Protein AF-A0A6I1HWB6-F1 (afdb_monomer)

Mean predicted aligned error: 15.21 Å

Secondary structure (DSSP, 8-state):
-----HHHHHHHHHHHHHHHHHHHHHHHHHHHHHHHHHH---HHHHHHHHHHHHHHHHHHHHHHHHHHHHHHTSPTT-HHHHHHHHHHHHHHHHHHHHT-

Structure (mmCIF, N/CA/C/O backbone):
data_AF-A0A6I1HWB6-F1
#
_entry.id   AF-A0A6I1HWB6-F1
#
loop_
_atom_site.group_PDB
_atom_site.id
_atom_site.type_symbol
_atom_site.label_atom_id
_atom_site.label_alt_id
_atom_site.label_comp_id
_atom_site.label_asym_id
_atom_site.label_entity_id
_atom_site.label_seq_id
_atom_site.pdbx_PDB_ins_code
_atom_site.Cartn_x
_atom_site.Cartn_y
_atom_site.Cartn_z
_atom_site.occupancy
_atom_site.B_iso_or_equiv
_atom_site.auth_seq_id
_atom_site.auth_comp_id
_atom_site.auth_asym_id
_atom_site.auth_atom_id
_atom_site.pdbx_PDB_model_num
ATOM 1 N N . MET A 1 1 ? 29.291 5.427 -72.054 1.00 41.81 1 MET A N 1
ATOM 2 C CA . MET A 1 1 ? 28.868 4.620 -70.891 1.00 41.81 1 MET A CA 1
ATOM 3 C C . MET A 1 1 ? 30.054 4.559 -69.955 1.00 41.81 1 MET A C 1
ATOM 5 O O . MET A 1 1 ? 31.036 3.922 -70.295 1.00 41.81 1 MET A O 1
ATOM 9 N N . SER A 1 2 ? 30.034 5.340 -68.877 1.00 47.38 2 SER A N 1
ATOM 10 C CA . SER A 1 2 ? 31.156 5.409 -67.939 1.00 47.38 2 SER A CA 1
ATOM 11 C C . SER A 1 2 ? 31.092 4.201 -67.013 1.00 47.38 2 SER A C 1
ATOM 13 O O . SER A 1 2 ? 30.152 4.088 -66.224 1.00 47.38 2 SER A O 1
ATOM 15 N N . ASP A 1 3 ? 32.060 3.295 -67.138 1.00 49.94 3 ASP A N 1
ATOM 16 C CA . ASP A 1 3 ? 32.247 2.186 -66.209 1.00 49.94 3 ASP A CA 1
ATOM 17 C C . ASP A 1 3 ? 32.510 2.745 -64.810 1.00 49.94 3 ASP A C 1
ATOM 19 O O . ASP A 1 3 ? 33.585 3.253 -64.495 1.00 49.94 3 ASP A O 1
ATOM 23 N N . ILE A 1 4 ? 31.482 2.696 -63.963 1.00 56.41 4 ILE A N 1
ATOM 24 C CA . ILE A 1 4 ? 31.614 2.979 -62.537 1.00 56.41 4 ILE A CA 1
ATOM 25 C C . ILE A 1 4 ? 32.426 1.825 -61.952 1.00 56.41 4 ILE A C 1
ATOM 27 O O . ILE A 1 4 ? 31.882 0.741 -61.705 1.00 56.41 4 ILE A O 1
ATOM 31 N N . SER A 1 5 ? 33.723 2.075 -61.772 1.00 59.16 5 SER A N 1
ATOM 32 C CA . SER A 1 5 ? 34.703 1.175 -61.174 1.00 59.16 5 SER A CA 1
ATOM 33 C C . SER A 1 5 ? 34.144 0.489 -59.924 1.00 59.16 5 SER A C 1
ATOM 35 O O . SER A 1 5 ? 33.640 1.136 -59.007 1.00 59.16 5 SER A O 1
ATOM 37 N N . ALA A 1 6 ? 34.267 -0.841 -59.871 1.00 58.34 6 ALA A N 1
ATOM 38 C CA . ALA A 1 6 ? 33.902 -1.693 -58.734 1.00 58.34 6 ALA A CA 1
ATOM 39 C C . ALA A 1 6 ? 34.244 -1.133 -57.325 1.00 58.34 6 ALA A C 1
ATOM 41 O O . ALA A 1 6 ? 33.394 -1.262 -56.436 1.00 58.34 6 ALA A O 1
ATOM 42 N N . PRO A 1 7 ? 35.397 -0.463 -57.084 1.00 57.38 7 PRO A N 1
ATOM 43 C CA . PRO A 1 7 ? 35.691 0.164 -55.788 1.00 57.38 7 PRO A CA 1
ATOM 44 C C . PRO A 1 7 ? 34.703 1.264 -55.365 1.00 57.38 7 PRO A C 1
ATOM 46 O O . PRO A 1 7 ? 34.400 1.383 -54.177 1.00 57.38 7 PRO A O 1
ATOM 49 N N . ASP A 1 8 ? 34.142 2.032 -56.304 1.00 61.69 8 ASP A N 1
ATOM 50 C CA . ASP A 1 8 ? 33.165 3.083 -55.989 1.00 61.69 8 ASP A CA 1
ATOM 51 C C . ASP A 1 8 ? 31.803 2.512 -55.573 1.00 61.69 8 ASP A C 1
ATOM 53 O O . ASP A 1 8 ? 31.093 3.128 -54.773 1.00 61.69 8 ASP A O 1
ATOM 57 N N . ARG A 1 9 ? 31.433 1.315 -56.056 1.00 60.88 9 ARG A N 1
ATOM 58 C CA . ARG A 1 9 ? 30.222 0.613 -55.594 1.00 60.88 9 ARG A CA 1
ATOM 59 C C . ARG A 1 9 ? 30.387 0.081 -54.180 1.00 60.88 9 ARG A C 1
ATOM 61 O O . ARG A 1 9 ? 29.510 0.337 -53.363 1.00 60.88 9 ARG A O 1
ATOM 68 N N . ALA A 1 10 ? 31.507 -0.579 -53.876 1.00 62.91 10 ALA A N 1
ATOM 69 C CA . ALA A 1 10 ? 31.776 -1.125 -52.544 1.00 62.91 10 ALA A CA 1
ATOM 70 C C . ALA A 1 10 ? 31.803 -0.024 -51.467 1.00 62.91 10 ALA A C 1
ATOM 72 O O . ALA A 1 10 ? 31.206 -0.171 -50.401 1.00 62.91 10 ALA A O 1
ATOM 73 N N . LYS A 1 11 ? 32.406 1.131 -51.782 1.00 65.69 11 LYS A N 1
ATOM 74 C CA . LYS A 1 11 ? 32.455 2.289 -50.880 1.00 65.69 11 LYS A CA 1
ATOM 75 C C . LYS A 1 11 ? 31.071 2.904 -50.639 1.00 65.69 11 LYS A C 1
ATOM 77 O O . LYS A 1 11 ? 30.745 3.252 -49.507 1.00 65.69 11 LYS A O 1
ATOM 82 N N . ARG A 1 12 ? 30.226 2.994 -51.675 1.00 68.31 12 ARG A N 1
ATOM 83 C CA . ARG A 1 12 ? 28.827 3.452 -51.546 1.00 68.31 12 ARG A CA 1
ATOM 84 C C . ARG A 1 12 ? 27.943 2.443 -50.816 1.00 68.31 12 ARG A C 1
ATOM 86 O O . ARG A 1 12 ? 27.037 2.861 -50.102 1.00 68.31 12 ARG A O 1
ATOM 93 N N . GLN A 1 13 ? 28.203 1.146 -50.972 1.00 72.38 13 GLN A N 1
ATOM 94 C CA . GLN A 1 13 ? 27.500 0.086 -50.248 1.00 72.38 13 GLN A CA 1
ATOM 95 C C . GLN A 1 13 ? 27.804 0.152 -48.751 1.00 72.38 13 GLN A C 1
ATOM 97 O O . GLN A 1 13 ? 26.867 0.251 -47.967 1.00 72.38 13 GLN A O 1
ATOM 102 N N . GLY A 1 14 ? 29.084 0.233 -48.369 1.00 74.94 14 GLY A N 1
ATOM 103 C CA . GLY A 1 14 ? 29.480 0.381 -46.965 1.00 74.94 14 GLY A CA 1
ATOM 104 C C . GLY A 1 14 ? 28.965 1.677 -46.330 1.00 74.94 14 GLY A C 1
ATOM 105 O O . GLY A 1 14 ? 28.506 1.667 -45.191 1.00 74.94 14 GLY A O 1
ATOM 106 N N . LEU A 1 15 ? 28.953 2.788 -47.080 1.00 79.00 15 LEU A N 1
ATOM 107 C CA . LEU A 1 15 ? 28.386 4.052 -46.598 1.00 79.00 15 LEU A CA 1
ATOM 108 C C . LEU A 1 15 ? 26.871 3.948 -46.363 1.00 79.00 15 LEU A C 1
ATOM 110 O O . LEU A 1 15 ? 26.358 4.452 -45.369 1.00 79.00 15 LEU A O 1
ATOM 114 N N . ARG A 1 16 ? 26.150 3.287 -47.274 1.00 79.00 16 ARG A N 1
ATOM 115 C CA . ARG A 1 16 ? 24.695 3.113 -47.197 1.00 79.00 16 ARG A CA 1
ATOM 116 C C . ARG A 1 16 ? 24.292 2.153 -46.081 1.00 79.00 16 ARG A C 1
ATOM 118 O O . ARG A 1 16 ? 23.295 2.396 -45.411 1.00 79.00 16 ARG A O 1
ATOM 125 N N . GLU A 1 17 ? 25.069 1.100 -45.869 1.00 82.56 17 GLU A N 1
ATOM 126 C CA . GLU A 1 17 ? 24.867 0.144 -44.783 1.00 82.56 17 GLU A CA 1
ATOM 127 C C . GLU A 1 17 ? 25.152 0.786 -43.420 1.00 82.56 17 GLU A C 1
ATOM 129 O O . GLU A 1 17 ? 24.325 0.696 -42.516 1.00 82.56 17 GLU A O 1
ATOM 134 N N . GLY A 1 18 ? 26.243 1.551 -43.302 1.00 86.94 18 GLY A N 1
ATOM 135 C CA . GLY A 1 18 ? 26.528 2.344 -42.105 1.00 86.94 18 GLY A CA 1
ATOM 136 C C . GLY A 1 18 ? 25.433 3.370 -41.802 1.00 86.94 18 GLY A C 1
ATOM 137 O O . GLY A 1 18 ? 24.993 3.484 -40.659 1.00 86.94 18 GLY A O 1
ATOM 138 N N . LEU A 1 19 ? 24.933 4.072 -42.826 1.00 90.69 19 LEU A N 1
ATOM 139 C CA . LEU A 1 19 ? 23.829 5.025 -42.675 1.00 90.69 19 LEU A CA 1
ATOM 140 C C . LEU A 1 19 ? 22.536 4.333 -42.215 1.00 90.69 19 LEU A C 1
ATOM 142 O O . LEU A 1 19 ? 21.814 4.874 -41.381 1.00 90.69 19 LEU A O 1
ATOM 146 N N . PHE A 1 20 ? 22.256 3.136 -42.739 1.00 92.19 20 PHE A N 1
ATOM 147 C CA . PHE A 1 20 ? 21.092 2.345 -42.351 1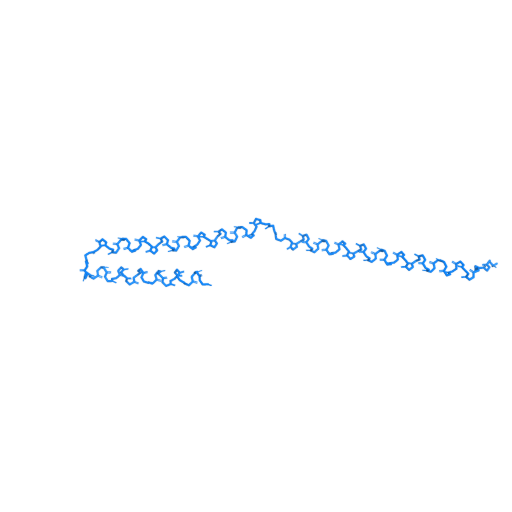.00 92.19 20 PHE A CA 1
ATOM 148 C C . PHE A 1 20 ? 21.160 1.940 -40.876 1.00 92.19 20 PHE A C 1
ATOM 150 O O . PHE A 1 20 ? 20.199 2.166 -40.145 1.00 92.19 20 PHE A O 1
ATOM 157 N N . TRP A 1 21 ? 22.307 1.435 -40.413 1.00 93.25 21 TRP A N 1
ATOM 158 C CA . TRP A 1 21 ? 22.518 1.106 -39.000 1.00 93.25 21 TRP A CA 1
ATOM 159 C C . TRP A 1 21 ? 22.409 2.326 -38.079 1.00 93.25 21 TRP A C 1
ATOM 161 O O . TRP A 1 21 ? 21.852 2.246 -36.987 1.00 93.25 21 TRP A O 1
ATOM 171 N N . LEU A 1 22 ? 22.897 3.484 -38.518 1.00 94.50 22 LEU A N 1
ATOM 172 C CA . LEU A 1 22 ? 22.830 4.711 -37.726 1.00 94.50 22 LEU A CA 1
ATOM 173 C C . LEU A 1 22 ? 21.384 5.223 -37.591 1.00 94.50 22 LEU A C 1
ATOM 175 O O . LEU A 1 22 ? 20.958 5.647 -36.512 1.00 94.50 22 LEU A O 1
ATOM 179 N N . LEU A 1 23 ? 20.601 5.115 -38.668 1.00 94.88 23 LEU A N 1
ATOM 180 C CA . LEU A 1 23 ? 19.168 5.407 -38.666 1.00 94.88 23 LEU A CA 1
ATOM 181 C C . LEU A 1 23 ? 18.388 4.448 -37.765 1.00 94.88 23 LEU A C 1
ATOM 183 O O . LEU A 1 23 ? 17.574 4.909 -36.966 1.00 94.88 23 LEU A O 1
ATOM 187 N N . THR A 1 24 ? 18.639 3.138 -37.843 1.00 94.62 24 THR A N 1
ATOM 188 C CA . THR A 1 24 ? 17.923 2.162 -37.006 1.00 94.62 24 THR A CA 1
ATOM 189 C C . THR A 1 24 ? 18.210 2.369 -35.524 1.00 94.62 24 THR A C 1
ATOM 191 O O . THR A 1 24 ? 17.271 2.345 -34.730 1.00 94.62 24 THR A O 1
ATOM 194 N N . ILE A 1 25 ? 19.460 2.661 -35.147 1.00 95.94 25 ILE A N 1
ATOM 195 C CA . ILE A 1 25 ? 19.820 2.993 -33.761 1.00 95.94 25 ILE A CA 1
ATOM 196 C C . ILE A 1 25 ? 19.067 4.241 -33.296 1.00 95.94 25 ILE A C 1
ATOM 198 O O . ILE A 1 25 ? 18.502 4.240 -32.208 1.00 95.94 25 ILE A O 1
ATOM 202 N N . THR A 1 26 ? 19.009 5.284 -34.125 1.00 95.69 26 THR A N 1
ATOM 203 C CA . THR A 1 26 ? 18.325 6.540 -33.777 1.00 95.69 26 THR A CA 1
ATOM 204 C C . THR A 1 26 ? 16.820 6.337 -33.588 1.00 95.69 26 THR A C 1
ATOM 206 O O . THR A 1 26 ? 16.227 6.848 -32.639 1.00 95.69 26 THR A O 1
ATOM 209 N N . VAL A 1 27 ? 16.183 5.554 -34.461 1.00 96.00 27 VAL A N 1
ATOM 210 C CA . VAL A 1 27 ? 14.761 5.216 -34.314 1.00 96.00 27 VAL A CA 1
ATOM 211 C C . VAL A 1 27 ? 14.540 4.374 -33.056 1.00 96.00 27 VAL A C 1
ATOM 213 O O . VAL A 1 27 ? 13.635 4.666 -32.276 1.00 96.00 27 VAL A O 1
ATOM 216 N N . ALA A 1 28 ? 15.386 3.371 -32.809 1.00 95.31 28 ALA A N 1
ATOM 217 C CA . ALA A 1 28 ? 15.282 2.512 -31.633 1.00 95.31 28 ALA A CA 1
ATOM 218 C C . ALA A 1 28 ? 15.447 3.296 -30.323 1.00 95.31 28 ALA A C 1
ATOM 220 O O . ALA A 1 28 ? 14.697 3.060 -29.373 1.00 95.31 28 ALA A O 1
ATOM 221 N N . THR A 1 29 ? 16.375 4.256 -30.265 1.00 95.00 29 THR A N 1
ATOM 222 C CA . THR A 1 29 ? 16.552 5.112 -29.086 1.00 95.00 29 THR A CA 1
ATOM 223 C C . THR A 1 29 ? 15.370 6.054 -28.891 1.00 95.00 29 THR A C 1
ATOM 225 O O . THR A 1 29 ? 14.907 6.178 -27.760 1.00 95.00 29 THR A O 1
ATOM 228 N N . MET A 1 30 ? 14.814 6.649 -29.955 1.00 94.56 30 MET A N 1
ATOM 229 C CA . MET A 1 30 ? 13.603 7.474 -29.841 1.00 94.56 30 MET A CA 1
ATOM 230 C C . MET A 1 30 ? 12.399 6.671 -29.347 1.00 94.56 30 MET A C 1
ATOM 232 O O . MET A 1 30 ? 11.694 7.133 -28.452 1.00 94.56 30 MET A O 1
ATOM 236 N N . VAL A 1 31 ? 12.173 5.468 -29.883 1.00 94.50 31 VAL A N 1
ATOM 237 C CA . VAL A 1 31 ? 11.071 4.594 -29.446 1.00 94.50 31 VAL A CA 1
ATOM 238 C C . VAL A 1 31 ? 11.265 4.172 -27.994 1.00 94.50 31 VAL A C 1
ATOM 240 O O . VAL A 1 31 ? 10.335 4.276 -27.198 1.00 94.50 31 VAL A O 1
ATOM 243 N N . SER A 1 32 ? 12.478 3.759 -27.623 1.00 91.25 32 SER A N 1
ATOM 244 C CA . SER A 1 32 ? 12.793 3.353 -26.249 1.00 91.25 32 SER A CA 1
ATOM 245 C C . SER A 1 32 ? 12.631 4.512 -25.265 1.00 91.25 32 SER A C 1
ATOM 247 O O . SER A 1 32 ? 12.067 4.333 -24.188 1.00 91.25 32 SER A O 1
ATOM 249 N N . PHE A 1 33 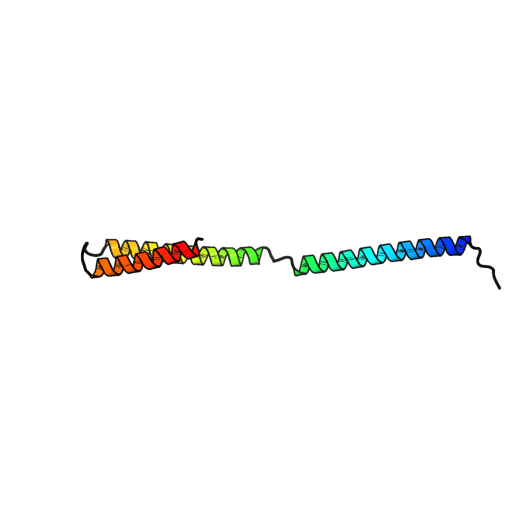? 13.078 5.714 -25.636 1.00 92.88 33 PHE A N 1
ATOM 250 C CA . PHE A 1 33 ? 12.917 6.913 -24.819 1.00 92.88 33 PHE A CA 1
ATOM 251 C C . PHE A 1 33 ? 11.451 7.332 -24.703 1.00 92.88 33 PHE A C 1
ATOM 253 O O . PHE A 1 33 ? 11.004 7.650 -23.607 1.00 92.88 33 PHE A O 1
ATOM 260 N N . GLY A 1 34 ? 10.689 7.297 -25.800 1.00 90.12 34 GLY A N 1
ATOM 261 C CA . GLY A 1 34 ? 9.256 7.591 -25.795 1.00 90.12 34 GLY A CA 1
ATOM 262 C C . GLY A 1 34 ? 8.473 6.606 -24.929 1.00 90.12 34 GLY A C 1
ATOM 263 O O . GLY A 1 34 ? 7.672 7.025 -24.097 1.00 90.12 34 GLY A O 1
ATOM 264 N N . TYR A 1 35 ? 8.769 5.311 -25.051 1.00 88.00 35 TYR A N 1
ATOM 265 C CA . TYR A 1 35 ? 8.204 4.269 -24.197 1.00 88.00 35 TYR A CA 1
ATOM 266 C C . TYR A 1 35 ? 8.552 4.510 -22.726 1.00 88.00 35 TYR A C 1
ATOM 268 O O . TYR A 1 35 ? 7.668 4.531 -21.872 1.00 88.00 35 TYR A O 1
ATOM 276 N N . TRP A 1 36 ? 9.824 4.772 -22.420 1.00 86.50 36 TRP A N 1
ATOM 277 C CA . TRP A 1 36 ? 10.241 5.088 -21.059 1.00 86.50 36 TRP A CA 1
ATOM 278 C C . TRP A 1 36 ? 9.544 6.340 -20.526 1.00 86.50 36 TRP A C 1
ATOM 280 O O . TRP A 1 36 ? 9.032 6.305 -19.418 1.00 86.50 36 TRP A O 1
ATOM 290 N N . ALA A 1 37 ? 9.458 7.419 -21.304 1.00 84.12 37 ALA A N 1
ATOM 291 C CA . ALA A 1 37 ? 8.808 8.661 -20.898 1.00 84.12 37 ALA A CA 1
ATOM 292 C C . ALA A 1 37 ? 7.300 8.485 -20.657 1.00 84.12 37 ALA A C 1
ATOM 294 O O . ALA A 1 37 ? 6.768 9.066 -19.715 1.00 84.12 37 ALA A O 1
ATOM 295 N N . MET A 1 38 ? 6.627 7.664 -21.468 1.00 80.19 38 MET A N 1
ATOM 296 C CA . MET A 1 38 ? 5.197 7.375 -21.334 1.00 80.19 38 MET A CA 1
ATOM 297 C C . MET A 1 38 ? 4.894 6.456 -20.143 1.00 80.19 38 MET A C 1
ATOM 299 O O . MET A 1 38 ? 3.885 6.638 -19.467 1.00 80.19 38 MET A O 1
ATOM 303 N N . HIS A 1 39 ? 5.774 5.491 -19.860 1.00 78.50 39 HIS A N 1
ATOM 304 C CA . HIS A 1 39 ? 5.615 4.539 -18.756 1.00 78.50 39 HIS A CA 1
ATOM 305 C C . HIS A 1 39 ? 6.312 4.959 -17.461 1.00 78.50 39 HIS A C 1
ATOM 307 O O . HIS A 1 39 ? 6.190 4.268 -16.446 1.00 78.50 39 HIS A O 1
ATOM 313 N N . ARG A 1 40 ? 7.024 6.089 -17.453 1.00 69.50 40 ARG A N 1
ATOM 314 C CA . ARG A 1 40 ? 7.560 6.669 -16.227 1.00 69.50 40 ARG A CA 1
ATOM 315 C C . ARG A 1 40 ? 6.380 7.185 -15.414 1.00 69.50 40 ARG A C 1
ATOM 317 O O . ARG A 1 40 ? 5.934 8.314 -15.600 1.00 69.50 40 ARG A O 1
ATOM 324 N N . GLN A 1 41 ? 5.873 6.347 -14.512 1.00 57.38 41 GLN A N 1
ATOM 325 C CA . GLN A 1 41 ? 4.944 6.801 -13.487 1.00 57.38 41 GLN A CA 1
ATOM 326 C C . GLN A 1 41 ? 5.577 8.020 -12.801 1.00 57.38 41 GLN A C 1
ATOM 328 O O . GLN A 1 41 ? 6.751 7.956 -12.409 1.00 57.38 41 GLN A O 1
ATOM 333 N N . PRO A 1 42 ? 4.868 9.156 -12.699 1.00 57.38 42 PRO A N 1
ATOM 334 C CA . PRO A 1 42 ? 5.410 10.288 -11.977 1.00 57.38 42 PRO A CA 1
ATOM 335 C C . PRO A 1 42 ? 5.627 9.838 -10.529 1.00 57.38 42 PRO A C 1
ATOM 337 O O . PRO A 1 42 ? 4.772 9.167 -9.955 1.00 57.38 42 PRO A O 1
ATOM 340 N N . ALA A 1 43 ? 6.761 10.197 -9.923 1.00 56.19 43 ALA A N 1
ATOM 341 C CA . ALA A 1 43 ? 7.073 9.828 -8.535 1.00 56.19 43 ALA A CA 1
ATOM 342 C C . ALA A 1 43 ? 5.960 10.247 -7.545 1.00 56.19 43 ALA A C 1
ATOM 344 O O . ALA A 1 43 ? 5.811 9.671 -6.469 1.00 56.19 43 ALA A O 1
ATOM 345 N N . SER A 1 44 ? 5.135 11.224 -7.932 1.00 55.97 44 SER A N 1
ATOM 346 C CA . SER A 1 44 ? 3.946 11.643 -7.199 1.00 55.97 44 SER A CA 1
ATOM 347 C C . SER A 1 44 ? 2.780 10.646 -7.246 1.00 55.97 44 SER A C 1
ATOM 349 O O . SER A 1 44 ? 2.032 10.621 -6.275 1.00 55.97 44 SER A O 1
ATOM 351 N N . ALA A 1 45 ? 2.627 9.821 -8.290 1.00 50.41 45 ALA A N 1
ATOM 352 C CA . AL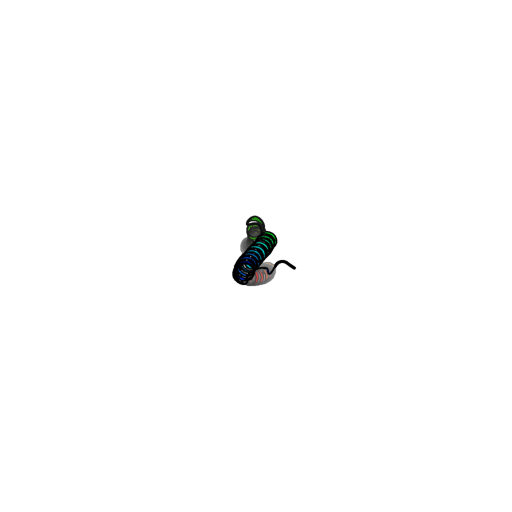A A 1 45 ? 1.556 8.820 -8.395 1.00 50.41 45 ALA A CA 1
ATOM 353 C C . ALA A 1 45 ? 1.776 7.639 -7.437 1.00 50.41 45 ALA A C 1
ATOM 355 O O . ALA A 1 45 ? 0.862 7.252 -6.714 1.00 50.41 45 ALA A O 1
ATOM 356 N N . GLN A 1 46 ? 3.020 7.157 -7.324 1.00 54.06 46 GLN A N 1
ATOM 357 C CA . GLN A 1 46 ? 3.382 6.215 -6.259 1.00 54.06 46 GLN A CA 1
ATOM 358 C C . GLN A 1 46 ? 3.154 6.833 -4.877 1.00 54.06 46 GLN A C 1
ATOM 360 O O . GLN A 1 46 ? 2.623 6.176 -3.989 1.00 54.06 46 GLN A O 1
ATOM 365 N N . SER A 1 47 ? 3.479 8.121 -4.701 1.00 59.72 47 SER A N 1
ATOM 366 C CA . SER A 1 47 ? 3.210 8.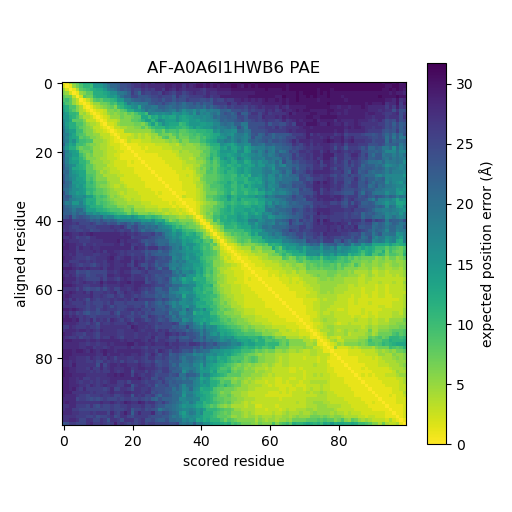807 -3.436 1.00 59.72 47 SER A CA 1
ATOM 367 C C . SER A 1 47 ? 1.716 8.975 -3.150 1.00 59.72 47 SER A C 1
ATOM 369 O O . SER A 1 47 ? 1.340 8.969 -1.985 1.00 59.72 47 SER A O 1
ATOM 371 N N . SER A 1 48 ? 0.858 9.135 -4.166 1.00 60.19 48 SER A N 1
ATOM 372 C CA . SER A 1 48 ? -0.584 9.297 -3.965 1.00 60.19 48 SER A CA 1
ATOM 373 C C . SER A 1 48 ? -1.254 7.976 -3.631 1.00 60.19 48 SER A C 1
ATOM 375 O O . SER A 1 48 ? -2.025 7.947 -2.683 1.00 60.19 48 SER A O 1
ATOM 377 N N . GLU A 1 49 ? -0.917 6.885 -4.323 1.00 61.12 49 GLU A N 1
ATOM 378 C CA . GLU A 1 49 ? -1.446 5.557 -3.984 1.00 61.12 49 GLU A CA 1
ATOM 379 C C . GLU A 1 49 ? -0.958 5.109 -2.604 1.00 61.12 49 GLU A C 1
ATOM 381 O O . GLU A 1 49 ? -1.740 4.626 -1.788 1.00 61.12 49 GLU A O 1
ATOM 386 N N . GLN A 1 50 ? 0.318 5.351 -2.290 1.00 63.97 50 GLN A N 1
ATOM 387 C CA . GLN A 1 50 ? 0.875 5.039 -0.978 1.00 63.97 50 GLN A CA 1
ATOM 388 C C . GLN A 1 50 ? 0.285 5.930 0.125 1.00 63.97 50 GLN A C 1
ATOM 390 O O . GLN A 1 50 ? 0.017 5.445 1.224 1.00 63.97 50 GLN A O 1
ATOM 395 N N . LYS A 1 51 ? 0.021 7.215 -0.159 1.00 67.69 51 LYS A N 1
ATO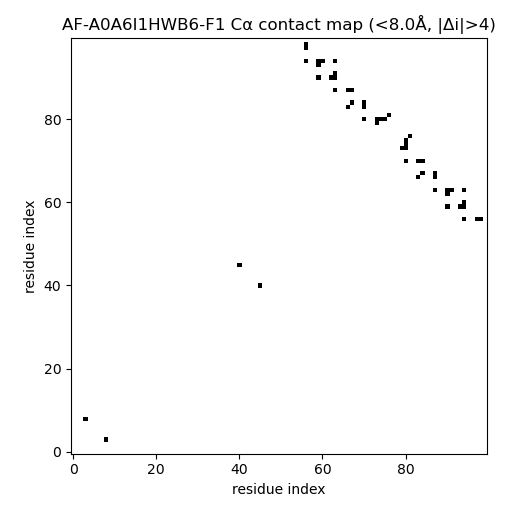M 396 C CA . LYS A 1 51 ? -0.703 8.100 0.765 1.00 67.69 51 LYS A CA 1
ATOM 397 C C . LYS A 1 51 ? -2.126 7.618 0.987 1.00 67.69 51 LYS A C 1
ATOM 399 O O . LYS A 1 51 ? -2.543 7.539 2.134 1.00 67.69 51 LYS A O 1
ATOM 404 N N . GLU A 1 52 ? -2.844 7.258 -0.069 1.00 74.44 52 GLU A N 1
ATOM 405 C CA . GLU A 1 52 ? -4.228 6.806 0.028 1.00 74.44 52 GLU A CA 1
ATOM 406 C C . GLU A 1 52 ? -4.334 5.475 0.790 1.00 74.44 52 GLU A C 1
ATOM 408 O O . GLU A 1 52 ? -5.213 5.322 1.638 1.00 74.44 52 GLU A O 1
ATOM 413 N N . ALA A 1 53 ? -3.399 4.546 0.564 1.00 74.94 53 ALA A N 1
ATOM 414 C CA . ALA A 1 53 ? -3.278 3.316 1.345 1.00 74.94 53 ALA A CA 1
ATOM 415 C C . ALA A 1 53 ? -2.980 3.615 2.824 1.00 74.94 53 ALA A C 1
ATOM 417 O O . ALA A 1 53 ? -3.692 3.133 3.702 1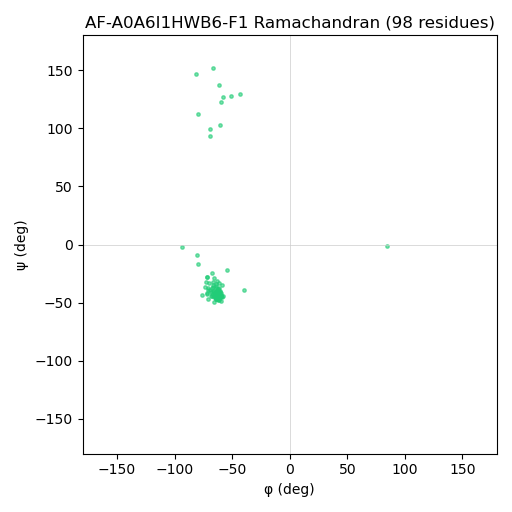.00 74.94 53 ALA A O 1
ATOM 418 N N . SER A 1 54 ? -2.006 4.488 3.107 1.00 77.38 54 SER A N 1
ATOM 419 C CA . SER A 1 54 ? -1.666 4.873 4.484 1.00 77.38 54 SER A CA 1
ATOM 420 C C . SER A 1 54 ? -2.806 5.608 5.200 1.00 77.38 54 SER A C 1
ATOM 422 O O . SER A 1 54 ? -3.010 5.432 6.399 1.00 77.38 54 SER A O 1
ATOM 424 N N . GLU A 1 55 ? -3.592 6.406 4.475 1.00 83.00 55 GLU A N 1
ATOM 425 C CA . GLU A 1 55 ? -4.743 7.119 5.021 1.00 83.00 55 GLU A CA 1
ATOM 426 C C . GLU A 1 55 ? -5.891 6.152 5.339 1.00 83.00 55 GLU A C 1
ATOM 428 O O . GLU A 1 55 ? -6.540 6.290 6.379 1.00 83.00 55 GLU A O 1
ATOM 433 N N . LYS A 1 56 ? -6.123 5.145 4.485 1.00 80.94 56 LYS A N 1
ATOM 434 C CA . LYS A 1 56 ? -7.094 4.069 4.737 1.00 80.94 56 LYS A CA 1
ATOM 435 C C . LYS A 1 56 ? -6.693 3.234 5.952 1.00 80.94 56 LYS A C 1
ATOM 437 O O . LYS A 1 56 ? -7.521 3.037 6.841 1.00 80.94 56 LYS A O 1
ATOM 442 N N . GLU A 1 57 ? -5.428 2.823 6.040 1.00 83.88 57 GLU A N 1
ATOM 443 C CA . GLU A 1 57 ? -4.898 2.110 7.208 1.00 83.88 57 GLU A CA 1
ATOM 444 C C . GLU A 1 57 ? -5.023 2.938 8.492 1.00 83.88 57 GLU A C 1
ATOM 446 O O . GLU A 1 57 ? -5.461 2.421 9.522 1.00 83.88 57 GLU A O 1
ATOM 451 N N . PHE A 1 58 ? -4.692 4.232 8.439 1.00 86.81 58 PHE A N 1
ATOM 452 C CA . PHE A 1 58 ? -4.800 5.127 9.590 1.00 86.81 58 PHE A CA 1
ATOM 453 C C . PHE A 1 58 ? -6.250 5.293 10.059 1.00 86.81 58 PHE A C 1
ATOM 455 O O . PHE A 1 58 ? -6.520 5.203 11.257 1.00 86.81 58 PHE A O 1
ATOM 462 N N . LYS A 1 59 ? -7.199 5.497 9.135 1.00 86.94 59 LYS A N 1
ATOM 463 C CA . LYS A 1 59 ? -8.631 5.612 9.462 1.00 86.94 59 LYS A CA 1
ATOM 464 C C . LYS A 1 59 ? -9.175 4.327 10.083 1.00 86.94 59 LYS A C 1
ATOM 466 O O . LYS A 1 59 ? -9.883 4.401 11.086 1.00 86.94 59 LYS A O 1
ATOM 471 N N . ALA A 1 60 ? -8.818 3.169 9.528 1.00 87.62 60 ALA A N 1
ATOM 472 C CA . ALA A 1 60 ? -9.230 1.872 10.059 1.00 87.62 60 ALA A CA 1
ATOM 473 C C . ALA A 1 60 ? -8.643 1.622 11.461 1.00 87.62 60 ALA A C 1
ATOM 475 O O . ALA A 1 60 ? -9.376 1.263 12.382 1.00 87.62 60 ALA A O 1
ATOM 476 N N . TRP A 1 61 ? -7.354 1.915 11.668 1.00 89.44 61 TRP A N 1
ATOM 477 C CA . TRP A 1 61 ? -6.724 1.842 12.990 1.00 89.44 61 TRP A CA 1
ATOM 478 C C . TRP A 1 61 ? -7.394 2.778 14.007 1.00 89.44 61 TRP A C 1
ATOM 480 O O . TRP A 1 61 ? -7.678 2.377 15.138 1.00 89.44 61 TRP A O 1
ATOM 490 N N . TYR A 1 62 ? -7.681 4.020 13.604 1.00 90.75 62 TYR A N 1
ATOM 491 C CA . TYR A 1 62 ? -8.331 5.008 14.463 1.00 90.7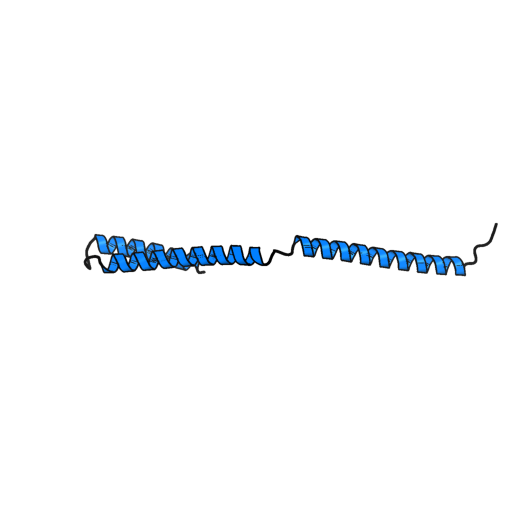5 62 TYR A CA 1
ATOM 492 C C . TYR A 1 62 ? -9.745 4.570 14.866 1.00 90.75 62 TYR A C 1
ATOM 494 O O . TYR A 1 62 ? -10.104 4.682 16.037 1.00 90.75 62 TYR A O 1
ATOM 502 N N . ALA A 1 63 ? -10.523 4.011 13.933 1.00 89.00 63 ALA A N 1
ATOM 503 C CA . ALA A 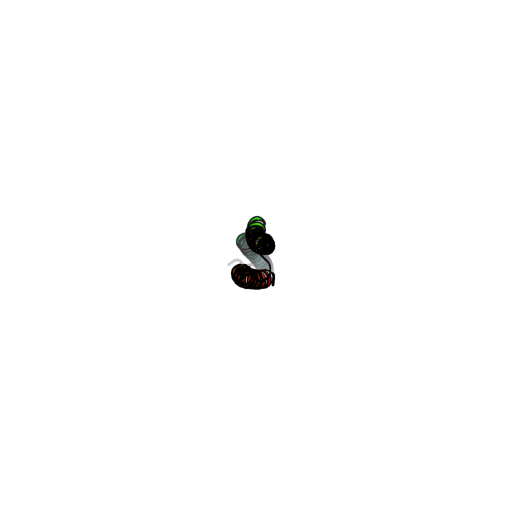1 63 ? -11.859 3.486 14.208 1.00 89.00 63 ALA A CA 1
ATOM 504 C C . ALA A 1 63 ? -11.833 2.336 15.228 1.00 89.00 63 ALA A C 1
ATOM 506 O O . ALA A 1 63 ? -12.625 2.335 16.171 1.00 89.00 63 ALA A O 1
ATOM 507 N N . VAL A 1 64 ? -10.886 1.399 15.095 1.00 90.81 64 VAL A N 1
ATOM 508 C CA . VAL A 1 64 ? -10.692 0.302 16.059 1.00 90.81 64 VAL A CA 1
ATOM 509 C C . VAL A 1 64 ? -10.341 0.845 17.444 1.00 90.81 64 VAL A C 1
ATOM 511 O O . VAL A 1 64 ? -10.945 0.442 18.441 1.00 90.81 64 VAL A O 1
ATOM 514 N N . LYS A 1 65 ? -9.395 1.790 17.517 1.00 90.88 65 LYS A N 1
ATOM 515 C CA . LYS A 1 65 ? -8.981 2.398 18.786 1.00 90.88 65 LYS A CA 1
ATOM 516 C C . LYS A 1 65 ? -10.144 3.124 19.466 1.00 90.88 65 LYS A C 1
ATOM 518 O O . LYS A 1 65 ? -10.392 2.896 20.647 1.00 90.88 65 LYS A O 1
ATOM 523 N N . TYR A 1 66 ? -10.873 3.943 18.712 1.00 90.38 66 TYR A N 1
ATOM 524 C CA . TYR A 1 66 ? -12.031 4.676 19.216 1.00 90.38 66 TYR A CA 1
ATOM 525 C C . TYR A 1 66 ? -13.136 3.729 19.704 1.00 90.38 66 TYR A C 1
ATOM 527 O O . TYR A 1 66 ? -13.688 3.927 20.784 1.00 90.38 66 TYR A O 1
ATOM 535 N N . CYS A 1 67 ? -13.415 2.658 18.954 1.00 90.56 67 CYS A N 1
ATOM 536 C CA . CYS A 1 67 ? -14.380 1.635 19.354 1.00 90.56 67 CYS A CA 1
ATOM 537 C C . CYS A 1 67 ? -13.998 0.999 20.699 1.00 90.56 67 CYS A C 1
ATOM 539 O O . CYS A 1 67 ? -14.839 0.860 21.590 1.00 90.56 67 CYS A O 1
ATOM 541 N N . ARG A 1 68 ? -12.715 0.666 20.881 1.00 88.31 68 ARG A N 1
ATOM 542 C CA . ARG A 1 68 ? -12.204 0.076 22.123 1.00 88.31 68 ARG A CA 1
ATOM 543 C C . ARG A 1 68 ? -12.336 1.024 23.313 1.00 88.31 68 ARG A C 1
ATOM 545 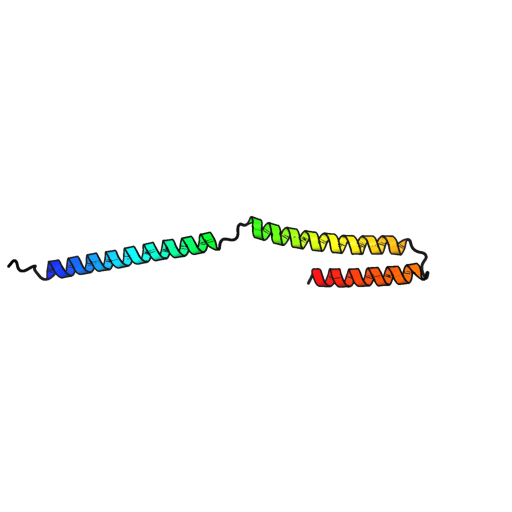O O . ARG A 1 68 ? -12.867 0.610 24.337 1.00 88.31 68 ARG A O 1
ATOM 552 N N . GLU A 1 69 ? -11.934 2.285 23.153 1.00 89.38 69 GLU A N 1
ATOM 553 C CA . GLU A 1 69 ? -12.056 3.310 24.202 1.00 89.38 69 GLU A CA 1
ATOM 554 C C . GLU A 1 69 ? -13.519 3.515 24.628 1.00 89.38 69 GLU A C 1
ATOM 556 O O . GLU A 1 69 ? -13.814 3.592 25.818 1.00 89.38 69 GLU A O 1
ATOM 561 N N . GLN A 1 70 ? -14.463 3.544 23.680 1.00 86.88 70 GLN A N 1
ATOM 562 C CA . GLN A 1 70 ? -15.890 3.649 24.009 1.00 86.88 70 GLN A CA 1
ATOM 563 C C . GLN A 1 70 ? -16.413 2.409 24.733 1.00 86.88 70 GLN A C 1
ATOM 565 O O . GLN A 1 70 ? -17.225 2.513 25.650 1.00 86.88 70 GLN A O 1
ATOM 570 N N . THR A 1 71 ? -15.922 1.234 24.352 1.00 87.19 71 THR A N 1
ATOM 571 C CA . THR A 1 71 ? -16.356 -0.034 24.940 1.00 87.19 71 THR A CA 1
ATOM 572 C C . THR A 1 71 ? -15.827 -0.228 26.360 1.00 87.19 71 THR A C 1
ATOM 574 O O . THR A 1 71 ? -16.516 -0.815 27.189 1.00 87.19 71 THR A O 1
ATOM 577 N N . GLU A 1 72 ? -14.640 0.294 26.673 1.00 83.56 72 GLU A N 1
ATOM 578 C CA . GLU A 1 72 ? -14.075 0.283 28.031 1.00 83.56 72 GLU A CA 1
ATOM 579 C C . GLU A 1 72 ? -14.855 1.177 29.008 1.00 83.56 72 GLU A C 1
ATOM 581 O O . GLU A 1 72 ? -14.873 0.901 30.206 1.00 83.56 72 GLU A O 1
ATOM 586 N N . ASN A 1 73 ? -15.556 2.197 28.503 1.00 84.75 73 ASN A N 1
ATOM 587 C CA . ASN A 1 73 ? -16.441 3.045 29.306 1.00 84.75 73 ASN A CA 1
ATOM 588 C C . ASN A 1 73 ? -17.821 2.414 29.564 1.00 84.75 73 ASN A C 1
ATOM 590 O O . ASN A 1 73 ? -18.600 2.949 30.357 1.00 84.75 73 ASN A O 1
ATOM 594 N N . LEU A 1 74 ? -18.148 1.297 28.905 1.00 86.56 74 LEU A N 1
ATOM 595 C CA . LEU A 1 74 ? -19.407 0.593 29.128 1.00 86.56 74 LEU A CA 1
ATOM 596 C C . LEU A 1 74 ? -19.321 -0.303 30.372 1.00 86.56 74 LEU A C 1
ATOM 598 O O . LEU A 1 74 ? -18.276 -0.894 30.655 1.00 86.56 74 LEU A O 1
ATOM 602 N N . PRO A 1 75 ? -20.432 -0.473 31.110 1.00 84.50 75 PRO A N 1
ATOM 603 C CA . PRO A 1 75 ? -20.463 -1.355 32.265 1.00 84.50 75 PRO A CA 1
ATOM 604 C C . PRO A 1 75 ? -20.126 -2.795 31.858 1.00 84.50 75 PRO A C 1
ATOM 606 O O . PRO A 1 75 ? -20.791 -3.395 31.004 1.00 84.50 75 PRO A O 1
ATOM 609 N N . VAL A 1 76 ? -19.086 -3.348 32.488 1.00 79.69 76 VAL A N 1
ATOM 610 C CA . VAL A 1 76 ? -18.568 -4.694 32.213 1.00 79.69 76 VAL A CA 1
ATOM 611 C C . VAL A 1 76 ? -19.673 -5.729 32.425 1.00 79.69 76 VAL A C 1
ATOM 613 O O . VAL A 1 76 ? -20.308 -5.776 33.476 1.00 79.69 76 VAL A O 1
ATOM 616 N N . GLY A 1 77 ? -19.912 -6.565 31.412 1.00 77.88 77 GLY A N 1
ATOM 617 C CA . GLY A 1 77 ? -20.949 -7.601 31.448 1.00 77.88 77 GLY A CA 1
ATOM 618 C C . GLY A 1 77 ? -22.353 -7.125 31.065 1.00 77.88 77 GLY A C 1
ATOM 619 O O . GLY A 1 77 ? -23.266 -7.947 31.004 1.00 77.88 77 GLY A O 1
ATOM 620 N N . SER A 1 78 ? -22.542 -5.839 30.752 1.00 86.38 78 SER A N 1
ATOM 621 C CA . SER A 1 78 ? -23.790 -5.372 30.146 1.00 86.38 78 SER A CA 1
ATOM 622 C C . SER A 1 78 ? -23.973 -5.945 28.738 1.00 86.38 78 SER A C 1
ATOM 624 O O . SER A 1 78 ? -23.013 -6.223 28.012 1.00 86.38 78 SER A O 1
ATOM 626 N N . ARG A 1 79 ? -25.235 -6.094 28.324 1.00 86.19 79 ARG A N 1
ATOM 627 C CA . ARG A 1 79 ? -25.586 -6.510 26.958 1.00 86.19 79 ARG A CA 1
ATOM 628 C C . ARG A 1 79 ? -25.022 -5.538 25.915 1.00 86.19 79 ARG A C 1
ATOM 630 O O . ARG A 1 79 ? -24.604 -5.960 24.844 1.00 86.19 79 ARG A O 1
ATOM 637 N N . GLU A 1 80 ? -24.977 -4.256 26.257 1.00 84.00 80 GLU A N 1
ATOM 638 C CA . GLU A 1 80 ? -24.412 -3.184 25.436 1.00 84.00 80 GLU A CA 1
ATOM 639 C C . GLU A 1 80 ? -22.898 -3.347 25.265 1.00 84.00 80 GLU A C 1
ATOM 641 O O . GLU A 1 80 ? -22.413 -3.296 24.137 1.00 84.00 80 GLU A O 1
ATOM 646 N N . ALA A 1 81 ? -22.165 -3.651 26.343 1.00 84.50 81 ALA A N 1
ATOM 647 C CA . ALA A 1 81 ? -20.732 -3.936 26.271 1.00 84.50 81 ALA A CA 1
ATOM 648 C C . ALA A 1 81 ? -20.429 -5.167 25.403 1.00 84.50 81 ALA A C 1
ATOM 650 O O . ALA A 1 81 ? -19.489 -5.134 24.619 1.00 84.50 81 ALA A O 1
ATOM 651 N N . GLN A 1 82 ? -21.233 -6.233 25.480 1.00 86.81 82 GLN A N 1
ATOM 652 C CA . GLN A 1 82 ? -21.036 -7.427 24.644 1.00 86.81 82 GLN A CA 1
ATOM 653 C C . GLN A 1 82 ? -21.263 -7.144 23.151 1.00 86.81 82 GLN A C 1
ATOM 655 O O . GLN A 1 82 ? -20.492 -7.606 22.309 1.00 86.81 82 GLN A O 1
ATOM 660 N N . ILE A 1 83 ? -22.297 -6.365 22.813 1.00 87.94 83 ILE A N 1
ATOM 661 C CA . ILE A 1 83 ? -22.573 -5.962 21.426 1.00 87.94 83 ILE A CA 1
ATOM 662 C C . ILE A 1 83 ? -21.455 -5.050 20.906 1.00 87.94 83 ILE A C 1
ATOM 664 O O . ILE A 1 83 ? -20.962 -5.262 19.798 1.00 87.94 83 ILE A O 1
ATOM 668 N N . ALA A 1 84 ? -21.019 -4.079 21.713 1.00 87.12 84 ALA A N 1
ATOM 669 C CA . ALA A 1 84 ? -19.928 -3.174 21.367 1.00 87.12 84 ALA A CA 1
ATOM 670 C C . ALA A 1 84 ? -18.600 -3.927 21.177 1.00 87.12 84 ALA A C 1
ATOM 672 O O . ALA A 1 84 ? -17.931 -3.727 20.168 1.00 87.12 84 ALA A O 1
ATOM 673 N N . GLN A 1 85 ? -18.267 -4.874 22.061 1.00 87.56 85 GLN A N 1
ATOM 674 C CA . GLN A 1 85 ? -17.093 -5.743 21.911 1.00 87.56 85 GLN A CA 1
ATOM 675 C C . GLN A 1 85 ? -17.145 -6.552 20.611 1.00 87.56 85 GLN A C 1
ATOM 677 O O . GLN A 1 85 ? -16.156 -6.589 19.881 1.00 87.56 85 GLN A O 1
ATOM 682 N N . GLY A 1 86 ? -18.297 -7.146 20.284 1.00 89.62 86 GLY A N 1
ATOM 683 C CA . GLY A 1 86 ? -18.484 -7.866 19.024 1.00 89.62 86 GLY A CA 1
ATOM 684 C C . GLY A 1 86 ? -18.291 -6.972 17.794 1.00 89.62 86 GLY A C 1
ATOM 685 O O . GLY A 1 86 ? -17.613 -7.366 16.845 1.00 89.62 86 GLY A O 1
ATOM 686 N N . ALA A 1 87 ? -18.824 -5.748 17.828 1.00 89.44 87 ALA A N 1
ATOM 687 C CA . ALA A 1 87 ? -18.645 -4.768 16.758 1.00 89.44 87 ALA A CA 1
ATOM 688 C C . ALA A 1 87 ? -17.177 -4.324 16.614 1.00 89.44 87 ALA A C 1
ATOM 690 O O . ALA A 1 87 ? -16.654 -4.285 15.498 1.00 89.44 87 ALA A O 1
ATOM 691 N N . CYS A 1 88 ? -16.477 -4.063 17.725 1.00 90.94 88 CYS A N 1
ATOM 692 C CA . CYS A 1 88 ? -15.055 -3.722 17.690 1.00 90.94 88 CYS A CA 1
ATOM 693 C C . CYS A 1 88 ? -14.198 -4.880 17.169 1.00 90.94 88 CYS A C 1
ATOM 695 O O . CYS A 1 88 ? -13.230 -4.644 16.453 1.00 90.94 88 CYS A O 1
ATOM 697 N N . GLN A 1 89 ? -14.559 -6.128 17.479 1.00 92.06 89 GLN A N 1
ATOM 698 C CA . GLN A 1 89 ? -13.855 -7.307 16.976 1.00 92.06 89 GLN A CA 1
ATOM 699 C C . GLN A 1 89 ? -14.007 -7.465 15.457 1.00 92.06 89 GLN A C 1
ATOM 701 O O . GLN A 1 89 ? -13.069 -7.873 14.774 1.00 92.06 89 GLN A O 1
ATOM 706 N N . LEU A 1 90 ? -15.172 -7.103 14.917 1.00 92.00 90 LEU A N 1
ATOM 707 C CA . LEU A 1 90 ? -15.412 -7.114 13.477 1.00 92.00 90 LEU A CA 1
ATOM 708 C C . LEU A 1 90 ? -14.567 -6.045 12.763 1.00 92.00 90 LEU A C 1
ATOM 710 O O . LEU A 1 90 ? -13.900 -6.360 11.780 1.00 92.00 90 LEU A O 1
ATOM 714 N N . LEU A 1 91 ? -14.498 -4.829 13.320 1.00 89.19 91 LEU A N 1
ATOM 715 C CA . LEU A 1 91 ? -13.615 -3.757 12.835 1.00 89.19 91 LEU A CA 1
ATOM 716 C C . LEU A 1 91 ? -12.128 -4.124 12.939 1.00 89.19 91 LEU A C 1
ATOM 718 O O . LEU A 1 91 ? -11.343 -3.806 12.049 1.00 89.19 91 LEU A O 1
ATOM 722 N N . GLN A 1 92 ? -11.730 -4.808 14.014 1.00 91.00 92 GLN A N 1
ATOM 723 C CA . GLN A 1 92 ? -10.363 -5.297 14.201 1.00 91.00 92 GLN A CA 1
ATOM 724 C C . GLN A 1 92 ? -9.980 -6.284 13.089 1.00 91.00 92 GLN A C 1
ATOM 726 O O . GLN A 1 92 ? -8.899 -6.168 12.515 1.00 91.00 92 GLN A O 1
ATOM 731 N N . ASN A 1 93 ? -10.874 -7.218 12.751 1.00 91.75 93 ASN A N 1
ATOM 732 C CA . ASN A 1 93 ? -10.651 -8.162 11.656 1.00 91.75 93 ASN A CA 1
ATOM 733 C C . ASN A 1 93 ? -10.545 -7.457 10.298 1.00 91.75 93 ASN A C 1
ATOM 735 O O . ASN A 1 93 ? -9.695 -7.821 9.490 1.00 91.75 93 ASN A O 1
ATOM 739 N N . GLU A 1 94 ? -11.380 -6.448 10.045 1.00 87.50 94 GLU A N 1
ATOM 740 C CA . GLU A 1 94 ? -11.322 -5.657 8.812 1.00 87.50 94 GLU A CA 1
ATOM 741 C C . GLU A 1 94 ? -9.999 -4.880 8.706 1.00 87.50 94 GLU A C 1
ATOM 743 O O . GLU A 1 94 ? -9.338 -4.912 7.670 1.00 87.50 94 GLU A O 1
ATOM 748 N N . TYR A 1 95 ? -9.541 -4.274 9.805 1.00 85.88 95 TYR A N 1
ATOM 749 C CA . TYR A 1 95 ? -8.228 -3.631 9.871 1.00 85.88 95 TYR A CA 1
ATOM 750 C C . TYR A 1 95 ? -7.079 -4.612 9.589 1.00 85.88 95 TYR A C 1
ATOM 752 O O . TYR A 1 95 ? -6.167 -4.295 8.825 1.00 85.88 95 TYR A O 1
ATOM 760 N N . GLU A 1 96 ? -7.121 -5.818 10.162 1.00 87.75 96 GLU A N 1
ATOM 761 C CA . GLU A 1 96 ? -6.112 -6.847 9.891 1.00 87.75 96 GLU A CA 1
ATOM 762 C C . GLU A 1 96 ? -6.127 -7.342 8.443 1.00 87.75 96 GLU A C 1
ATOM 764 O O . GLU A 1 96 ? -5.080 -7.756 7.949 1.00 87.75 96 GLU A O 1
ATOM 769 N N . GLN A 1 97 ? -7.274 -7.311 7.761 1.00 84.62 97 GLN A N 1
ATOM 770 C CA . GLN A 1 97 ? -7.344 -7.608 6.330 1.00 84.62 97 GLN A CA 1
ATOM 771 C C . GLN A 1 97 ? -6.743 -6.488 5.483 1.00 84.62 97 GLN A C 1
ATOM 773 O O . GLN A 1 97 ? -6.003 -6.788 4.556 1.00 84.62 97 GLN A O 1
ATOM 778 N N . ILE A 1 98 ? -7.015 -5.220 5.811 1.00 80.75 98 ILE A N 1
ATOM 779 C CA . ILE A 1 98 ? -6.462 -4.062 5.085 1.00 80.75 98 ILE A CA 1
ATOM 780 C C . ILE A 1 98 ? -4.930 -4.004 5.207 1.00 80.75 98 ILE A C 1
ATOM 782 O O . ILE A 1 98 ? -4.261 -3.552 4.286 1.00 80.75 98 ILE A O 1
ATOM 786 N N . ARG A 1 99 ? -4.380 -4.470 6.335 1.00 76.50 99 ARG A N 1
ATOM 787 C CA . ARG A 1 99 ? -2.939 -4.452 6.628 1.00 76.50 99 ARG A CA 1
ATOM 788 C C . ARG A 1 99 ? -2.132 -5.582 5.957 1.00 76.50 99 ARG A C 1
ATOM 790 O O . ARG A 1 99 ? -0.903 -5.526 5.990 1.00 76.50 99 ARG A O 1
ATOM 797 N N . ARG A 1 100 ? -2.775 -6.648 5.467 1.00 69.81 100 ARG A N 1
ATOM 798 C CA . ARG A 1 100 ? -2.094 -7.803 4.841 1.00 69.81 100 ARG A CA 1
ATOM 799 C C . ARG A 1 100 ? -1.832 -7.565 3.363 1.00 69.81 100 ARG A C 1
ATOM 801 O O . ARG A 1 100 ? -0.733 -7.973 2.929 1.00 69.81 100 ARG A O 1
#

Sequence (100 aa):
MSDISAPDRAKRQGLREGLFWLLTITVATMVSFGYWAMHRQPASAQSSEQKEASEKEFKAWYAVKYCREQTENLPVGSREAQIAQGACQLLQNEYEQIRR

Nearest PDB structures (foldseek):
  6bqt-assembly2_E  TM=9.166E-01  e=2.506E+00  Homo sapiens
  6kzg-assembly1_B  TM=8.591E-01  e=4.366E+00  Homo sapiens
  3u0c-assembly2_B  TM=6.661E-01  e=2.506E+00  Shigella flexneri
  5wkq-assembly1_A  TM=6.257E-01  e=3.086E+00  Shigella flexneri
  6bqt-assembly4_K  TM=8.636E-01  e=6.175E+00  Homo sapiens

Solvent-accessible surface area (backbone atoms only — not comparable to full-atom values): 5586 Å² total; per-residue (Å²): 133,84,81,79,53,68,69,63,53,54,53,51,48,54,51,50,52,52,50,48,54,53,49,52,51,51,53,52,50,50,52,52,48,50,51,48,63,72,67,51,72,54,76,62,55,62,49,46,55,51,46,52,51,51,49,51,53,48,51,40,52,49,51,34,51,52,43,49,60,57,37,71,73,37,61,86,87,37,73,65,30,54,52,44,49,53,52,32,52,52,43,45,52,52,38,57,58,75,73,106

Foldseek 3Di:
DDPPDPVNVVVVVVVVVVVVVVVVVVVVVVVVVVVCVVPPDPPVVVVVVVVVLVVVLVVLVVVLVVLVVVLVPDDPPDPVSVVSVVVSVVSVVVSVVSVD

Radius of gyration: 34.68 Å; Cα contacts (8 Å, |Δi|>4): 26; chains: 1; bounding box: 61×20×103 Å

pLDDT: mean 80.03, std 13.57, range [41.81, 96.0]